Protein AF-A0A1D6Q4C1-F1 (afdb_monomer_lite)

Sequence (72 aa):
MADYNQDGADPCEKLITTREGIETIDLYSSSNGRFANAEGAFIYPMYGHGELPQAFCRCAAVKDAISISTNY

Radius of gyration: 20.11 Å; chains: 1; bounding box: 49×41×41 Å

pLDDT: mean 85.79, std 14.89, range [44.12, 97.94]

Secondary structure (DSSP, 8-state):
------TT--TTS-PPPHHHHHHHHHHHHHHTTSSTT-SSS----TT-TTHHHHHHHHHHHTTT--------

InterPro domains:
  IPR018203 GDP dissociation inhibitor [PF00996] (19-63)
  IPR018203 GDP dissociation inhibitor [PTHR11787] (1-66)
  IPR036188 FAD/NAD(P)-binding domain superfamily [G3DSA:3.50.50.60] (2-70)

Structure (mmCIF, N/CA/C/O backbone):
data_AF-A0A1D6Q4C1-F1
#
_entry.id   AF-A0A1D6Q4C1-F1
#
loop_
_atom_site.group_PDB
_atom_site.id
_atom_site.type_symbol
_atom_site.label_atom_id
_atom_site.label_alt_id
_atom_site.label_comp_id
_atom_site.label_asym_id
_atom_site.label_entity_id
_atom_site.label_seq_id
_atom_site.pdbx_PDB_ins_code
_atom_site.Cartn_x
_atom_site.Cartn_y
_atom_site.Cartn_z
_atom_site.occupancy
_atom_site.B_iso_or_equiv
_atom_site.auth_seq_id
_atom_site.auth_comp_id
_atom_site.auth_asym_id
_atom_site.auth_atom_id
_atom_site.pdbx_PDB_model_num
ATOM 1 N N . MET A 1 1 ? -33.467 9.444 16.858 1.00 44.12 1 MET A N 1
ATOM 2 C CA . MET A 1 1 ? -32.368 10.316 17.336 1.00 44.12 1 MET A CA 1
ATOM 3 C C . MET A 1 1 ? -31.085 10.099 16.51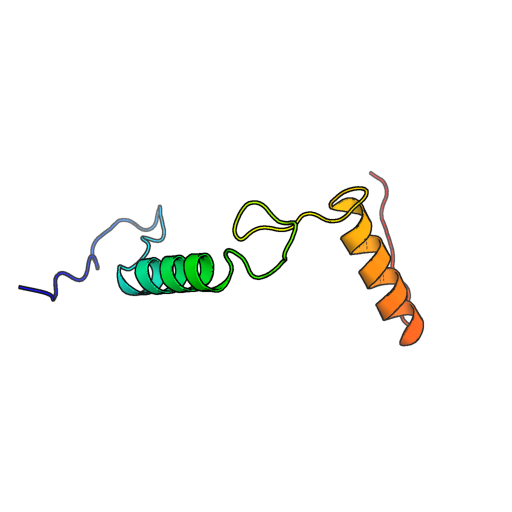6 1.00 44.12 1 MET A C 1
ATOM 5 O O . MET A 1 1 ? -30.003 10.159 17.073 1.00 44.12 1 MET A O 1
ATOM 9 N N . ALA A 1 2 ? -31.179 9.848 15.203 1.00 50.62 2 ALA A N 1
ATOM 10 C CA . ALA A 1 2 ? -30.049 9.373 14.392 1.00 50.62 2 ALA A CA 1
ATOM 11 C C . ALA A 1 2 ? -29.957 10.094 13.035 1.00 50.62 2 ALA A C 1
ATOM 13 O O . ALA A 1 2 ? -29.721 9.452 12.027 1.00 50.62 2 ALA A O 1
ATOM 14 N N . ASP A 1 3 ? -30.202 11.406 13.013 1.00 54.12 3 ASP A N 1
ATOM 15 C CA . ASP A 1 3 ? -30.214 12.191 11.766 1.00 54.12 3 ASP A CA 1
ATOM 16 C C . ASP A 1 3 ? -29.544 13.567 11.940 1.00 54.12 3 ASP A C 1
ATOM 18 O O . ASP A 1 3 ? -29.934 14.566 11.342 1.00 54.12 3 ASP A O 1
ATOM 22 N N . TYR A 1 4 ? -28.530 13.644 12.810 1.00 63.78 4 TYR A N 1
ATOM 23 C CA . TYR A 1 4 ? -27.730 14.860 12.962 1.00 63.78 4 TYR A CA 1
ATOM 24 C C . TYR A 1 4 ? -26.650 14.896 11.871 1.00 63.78 4 TYR A C 1
ATOM 26 O O . TYR A 1 4 ? -25.504 14.512 12.103 1.00 63.78 4 TYR A O 1
ATOM 34 N N . ASN A 1 5 ? -27.031 15.309 10.660 1.00 62.69 5 ASN A N 1
ATOM 35 C CA . ASN A 1 5 ? -26.074 15.624 9.599 1.00 62.69 5 ASN A CA 1
ATOM 36 C C . ASN A 1 5 ? -25.336 16.914 9.980 1.00 62.69 5 ASN A C 1
ATOM 38 O O . ASN A 1 5 ? -25.949 17.971 10.116 1.00 62.69 5 ASN A O 1
ATOM 42 N N . GLN A 1 6 ? -24.021 16.812 10.190 1.00 62.78 6 GLN A N 1
ATOM 43 C CA . GLN A 1 6 ? -23.114 17.923 10.508 1.00 62.78 6 GLN A CA 1
ATOM 44 C C . GLN A 1 6 ? -22.881 18.831 9.283 1.00 62.78 6 GLN A C 1
ATOM 46 O O . GLN A 1 6 ? -21.748 19.124 8.920 1.00 62.78 6 GLN A O 1
ATOM 51 N N . ASP A 1 7 ? -23.951 19.278 8.630 1.00 55.25 7 ASP A N 1
ATOM 52 C CA . ASP A 1 7 ? -23.918 19.992 7.344 1.00 55.25 7 ASP A CA 1
ATOM 53 C C . ASP A 1 7 ? -23.674 21.508 7.512 1.00 55.25 7 ASP A C 1
ATOM 55 O O . ASP A 1 7 ? -24.188 22.341 6.769 1.00 55.25 7 ASP A O 1
ATOM 59 N N . GLY A 1 8 ? -22.929 21.888 8.555 1.00 58.38 8 GLY A N 1
ATOM 60 C CA . GLY A 1 8 ? -22.782 23.279 8.991 1.00 58.38 8 GLY A CA 1
ATOM 61 C C . GLY A 1 8 ? -21.406 23.642 9.539 1.00 58.38 8 GLY A C 1
ATOM 62 O O . GLY A 1 8 ? -21.325 24.540 10.370 1.00 58.38 8 GLY A O 1
ATOM 63 N N . ALA A 1 9 ? -20.344 22.945 9.128 1.00 56.59 9 ALA A N 1
ATOM 64 C CA . ALA A 1 9 ? -18.976 23.290 9.511 1.00 56.59 9 ALA A CA 1
ATOM 65 C C . ALA A 1 9 ? -18.238 24.015 8.377 1.00 56.59 9 ALA A C 1
ATOM 67 O O . ALA A 1 9 ? -18.351 23.653 7.205 1.00 56.59 9 ALA A O 1
ATOM 68 N N . ASP A 1 10 ? -17.489 25.047 8.758 1.00 58.53 10 ASP A N 1
ATOM 69 C CA . ASP A 1 10 ? -16.617 25.863 7.919 1.00 58.53 10 ASP A CA 1
ATOM 70 C C . ASP A 1 10 ? -15.727 25.013 6.981 1.00 58.53 10 ASP A C 1
ATOM 72 O O . ASP A 1 10 ? -15.250 23.950 7.385 1.00 58.53 10 ASP A O 1
ATOM 76 N N . PRO A 1 11 ? -15.417 25.470 5.749 1.00 57.91 11 PRO A N 1
ATOM 77 C CA . PRO A 1 11 ? -14.751 24.668 4.709 1.00 57.91 11 PRO A CA 1
ATOM 78 C C . PRO A 1 11 ? -13.272 24.318 4.986 1.00 57.91 11 PRO A C 1
ATOM 80 O O . PRO A 1 11 ? -12.549 23.947 4.063 1.00 57.91 11 PRO A O 1
ATOM 83 N N . CYS A 1 12 ? -12.791 24.450 6.225 1.00 57.25 12 CYS A N 1
ATOM 84 C CA . CYS A 1 12 ? -11.381 24.266 6.564 1.00 57.25 12 CYS A CA 1
ATOM 85 C C . CYS A 1 12 ? -10.998 22.811 6.889 1.00 57.25 12 CYS A C 1
ATOM 87 O O . CYS A 1 12 ? -9.839 22.452 6.723 1.00 57.25 12 CYS A O 1
ATOM 89 N N . GLU A 1 13 ? -11.936 21.932 7.252 1.00 63.19 13 GLU A N 1
ATOM 90 C CA . GLU A 1 13 ? -11.653 20.496 7.378 1.00 63.19 13 GLU A CA 1
ATOM 91 C C . GLU A 1 13 ? -12.833 19.686 6.846 1.00 63.19 13 GLU A C 1
ATOM 93 O O . GLU A 1 13 ? -13.959 19.804 7.323 1.00 63.19 13 GLU A O 1
ATOM 98 N N . LYS A 1 14 ? -12.587 18.854 5.830 1.00 73.62 14 LYS A N 1
ATOM 99 C CA . LYS A 1 14 ? -13.573 17.885 5.349 1.00 73.62 14 LYS A CA 1
ATOM 100 C C . LYS A 1 14 ? -13.876 16.915 6.497 1.00 73.62 14 LYS A C 1
ATOM 102 O O . LYS A 1 14 ? -13.087 16.005 6.748 1.00 73.62 14 LYS A O 1
ATOM 107 N N . LEU A 1 15 ? -14.983 17.135 7.207 1.00 80.50 15 LEU A N 1
ATOM 108 C CA . LEU A 1 15 ? -15.400 16.281 8.316 1.00 80.50 15 LEU A CA 1
ATOM 109 C C . LEU A 1 15 ? -15.654 14.860 7.808 1.00 80.50 15 LEU A C 1
ATOM 111 O O . LEU A 1 15 ? -16.306 14.672 6.779 1.00 80.50 15 LEU A O 1
ATOM 115 N N . ILE A 1 16 ? -15.145 13.863 8.535 1.00 86.06 16 ILE A N 1
ATOM 116 C CA . ILE A 1 16 ? -15.445 12.461 8.240 1.00 86.06 16 ILE A CA 1
ATOM 117 C C . ILE A 1 16 ? -16.891 12.199 8.648 1.00 86.06 16 ILE A C 1
ATOM 119 O O . ILE A 1 16 ? -17.299 12.514 9.770 1.00 86.06 16 ILE A O 1
ATOM 123 N N . THR A 1 17 ? -17.669 11.588 7.766 1.00 92.06 17 THR A N 1
ATOM 124 C CA . THR A 1 17 ? -19.012 11.141 8.135 1.00 92.06 17 THR A CA 1
ATOM 125 C C . THR A 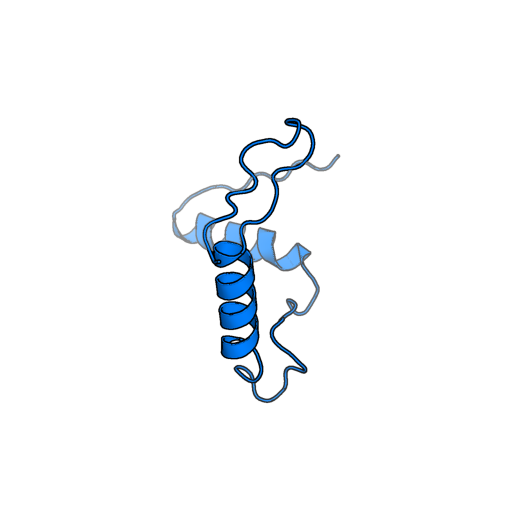1 17 ? -18.937 9.871 8.986 1.00 92.06 17 THR A C 1
ATOM 127 O O . THR A 1 17 ? -18.010 9.067 8.865 1.00 92.06 17 THR A O 1
ATOM 130 N N . THR A 1 18 ? -19.948 9.626 9.827 1.00 92.94 18 THR A N 1
ATOM 131 C CA . THR A 1 18 ? -20.035 8.380 10.613 1.00 92.94 18 THR A CA 1
ATOM 132 C C . THR A 1 18 ? -19.987 7.137 9.725 1.00 92.94 18 THR A C 1
ATOM 134 O O . THR A 1 18 ? -19.365 6.145 10.093 1.00 92.94 18 THR A O 1
ATOM 137 N N . ARG A 1 19 ? -20.602 7.199 8.536 1.00 93.44 19 ARG A N 1
ATOM 138 C CA . ARG A 1 19 ? -20.566 6.108 7.559 1.00 93.44 19 ARG A CA 1
ATOM 139 C C . ARG A 1 19 ? -19.139 5.823 7.085 1.00 93.44 19 ARG A C 1
ATOM 141 O O . ARG A 1 19 ? -18.711 4.681 7.186 1.00 93.44 19 ARG A O 1
ATOM 148 N N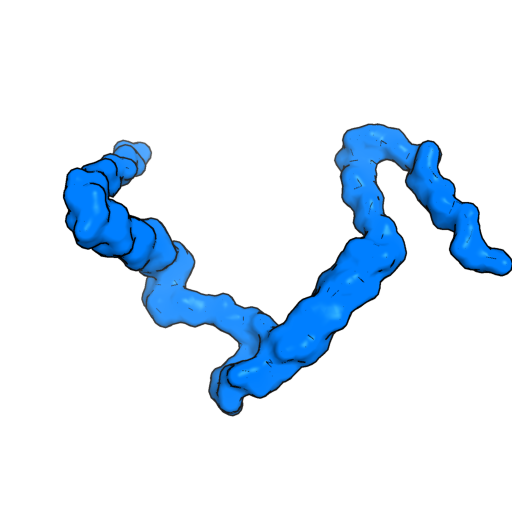 . GLU A 1 20 ? -18.399 6.844 6.643 1.00 94.69 20 GLU A N 1
ATOM 149 C CA . GLU A 1 20 ? -16.996 6.690 6.211 1.00 94.69 20 GLU A CA 1
ATOM 150 C C . GLU A 1 20 ? -16.110 6.155 7.349 1.00 94.69 20 GLU A C 1
ATOM 152 O O . GLU A 1 20 ? -15.229 5.321 7.127 1.00 94.69 20 GLU A O 1
ATOM 157 N N . GLY A 1 21 ? -16.370 6.587 8.589 1.00 95.50 21 GLY A N 1
ATOM 158 C CA . GLY A 1 21 ? -15.687 6.067 9.773 1.00 95.50 21 GLY A CA 1
ATOM 159 C C . GLY A 1 21 ? -15.942 4.572 9.996 1.00 95.50 21 GLY A C 1
ATOM 160 O O . GLY A 1 21 ? -14.994 3.813 10.196 1.00 95.50 21 GLY A O 1
ATOM 161 N N . ILE A 1 22 ? -17.203 4.133 9.915 1.00 97.56 22 ILE A N 1
ATOM 162 C CA . ILE A 1 22 ? -17.578 2.716 10.053 1.00 97.56 22 ILE A CA 1
ATOM 163 C C . ILE A 1 22 ? -16.956 1.876 8.930 1.00 97.56 22 ILE A C 1
ATOM 165 O O . ILE A 1 22 ? -16.373 0.833 9.216 1.00 97.56 22 ILE A O 1
ATOM 169 N N . GLU A 1 23 ? -17.016 2.343 7.680 1.00 97.56 23 GLU A N 1
ATOM 170 C CA . GLU A 1 23 ? -16.402 1.664 6.527 1.00 97.56 23 GLU A CA 1
ATOM 171 C C . GLU A 1 23 ? -14.884 1.498 6.707 1.00 97.56 23 GLU A C 1
ATOM 173 O O . GLU A 1 23 ? -14.324 0.441 6.412 1.00 97.56 23 GLU A O 1
ATOM 178 N N . THR A 1 24 ? -14.210 2.510 7.259 1.00 96.00 24 THR A N 1
ATOM 179 C CA . THR A 1 24 ? -12.766 2.452 7.537 1.00 96.00 24 THR A CA 1
ATOM 180 C C . THR A 1 24 ? -12.433 1.432 8.633 1.00 96.00 24 THR A C 1
ATOM 182 O O . THR A 1 24 ? -11.443 0.704 8.523 1.00 96.00 24 THR A O 1
ATOM 185 N N . ILE A 1 25 ? -13.258 1.342 9.682 1.00 97.12 25 ILE A N 1
ATOM 186 C CA . ILE A 1 25 ? -13.085 0.359 10.765 1.00 97.12 25 ILE A CA 1
ATOM 187 C C . ILE A 1 25 ? -13.316 -1.064 10.248 1.00 97.12 25 ILE A C 1
ATOM 189 O O . ILE A 1 25 ? -12.535 -1.964 10.570 1.00 97.12 25 ILE A O 1
ATOM 193 N N . ASP A 1 26 ? -14.345 -1.269 9.428 1.00 97.94 26 ASP A N 1
ATOM 194 C CA . ASP A 1 26 ? -14.631 -2.566 8.810 1.00 97.94 26 ASP A CA 1
ATOM 195 C C . ASP A 1 26 ? -13.485 -3.007 7.878 1.00 97.94 26 ASP A C 1
ATOM 197 O O . ASP A 1 26 ? -13.020 -4.151 7.931 1.00 97.94 26 ASP A O 1
ATOM 201 N N . LEU A 1 27 ? -12.913 -2.072 7.109 1.00 97.50 27 LEU A N 1
ATOM 202 C CA . LEU A 1 27 ? -11.726 -2.327 6.288 1.00 97.50 27 LEU A CA 1
ATOM 203 C C . LEU A 1 27 ? -10.502 -2.719 7.131 1.00 97.50 27 LEU A C 1
ATOM 205 O O . LEU A 1 27 ? -9.773 -3.644 6.765 1.00 97.50 27 LEU A O 1
ATOM 209 N N . TYR A 1 28 ? -10.259 -2.040 8.257 1.00 97.12 28 TYR A N 1
ATOM 210 C CA . TYR A 1 28 ? -9.166 -2.394 9.167 1.00 97.12 28 TYR A CA 1
ATOM 211 C C . TYR A 1 28 ? -9.374 -3.788 9.765 1.00 97.12 28 TYR A C 1
ATOM 213 O O . TYR A 1 28 ? -8.454 -4.608 9.759 1.00 97.12 28 TYR A O 1
ATOM 221 N N . SER A 1 29 ? -10.587 -4.067 10.248 1.00 96.25 29 SER A N 1
ATOM 222 C CA . SER A 1 29 ? -10.931 -5.344 10.874 1.00 96.25 29 SER A CA 1
ATOM 223 C C . SER A 1 29 ? -10.776 -6.506 9.895 1.00 96.25 29 SER A C 1
ATOM 225 O O . SER A 1 29 ? -10.094 -7.479 10.211 1.00 96.25 29 SER A O 1
ATOM 227 N N . SER A 1 30 ? -11.306 -6.363 8.677 1.00 95.44 30 SER A N 1
ATOM 228 C CA . SER A 1 30 ? -11.153 -7.356 7.606 1.00 95.44 30 SER A CA 1
ATOM 229 C C . SER A 1 30 ? -9.715 -7.494 7.103 1.00 95.44 30 SER A C 1
ATOM 231 O O . SER A 1 30 ? -9.348 -8.534 6.551 1.00 95.44 30 SER A O 1
ATOM 233 N N . SER A 1 31 ? -8.887 -6.462 7.285 1.00 96.50 31 SER A N 1
ATOM 234 C CA . SER A 1 31 ? -7.478 -6.496 6.901 1.00 96.50 31 SER A CA 1
ATOM 235 C C . SER A 1 31 ? -6.570 -7.142 7.945 1.00 96.50 31 SER A C 1
ATOM 237 O O . SER A 1 31 ? -5.540 -7.720 7.587 1.00 96.50 31 SER A O 1
ATOM 239 N N . ASN A 1 32 ? -6.948 -7.077 9.220 1.00 95.50 32 ASN A N 1
ATOM 240 C CA . ASN A 1 32 ? -6.176 -7.637 10.320 1.00 95.50 32 ASN A CA 1
ATOM 241 C C . ASN A 1 32 ? -6.128 -9.174 10.249 1.00 95.50 32 ASN A C 1
ATOM 243 O O . ASN A 1 32 ? -7.141 -9.835 10.035 1.00 95.50 32 ASN A O 1
ATOM 247 N N . GLY A 1 33 ? -4.939 -9.754 10.420 1.00 93.19 33 GLY A N 1
ATOM 248 C CA . GLY A 1 33 ? -4.745 -11.208 10.386 1.00 93.19 33 GLY A CA 1
ATOM 249 C C . GLY A 1 33 ? -4.771 -11.840 8.987 1.00 93.19 33 GLY A C 1
ATOM 250 O O . GLY A 1 33 ? -4.670 -13.060 8.872 1.00 93.19 33 GLY A O 1
ATOM 251 N N . ARG A 1 34 ? -4.849 -11.045 7.907 1.00 95.56 34 ARG A N 1
ATOM 252 C CA . ARG A 1 34 ? -4.788 -11.558 6.520 1.00 95.56 34 ARG A CA 1
ATOM 253 C C . ARG A 1 34 ? -3.465 -12.234 6.167 1.00 95.56 34 ARG A C 1
ATOM 255 O O . ARG A 1 34 ? -3.430 -13.055 5.253 1.00 95.56 34 ARG A O 1
ATOM 262 N N . PHE A 1 35 ? -2.384 -11.883 6.856 1.00 93.44 35 PHE A N 1
ATOM 263 C CA . PHE A 1 35 ? -1.057 -12.449 6.638 1.00 93.44 35 PHE A CA 1
ATOM 264 C C . PHE A 1 35 ? -0.558 -13.082 7.937 1.00 93.44 35 PHE A C 1
ATOM 266 O O . PHE A 1 35 ? -0.491 -12.411 8.961 1.00 93.44 35 PHE A O 1
ATOM 273 N N . ALA A 1 36 ? -0.173 -14.363 7.884 1.00 87.56 36 ALA A N 1
ATOM 274 C CA . ALA A 1 36 ? 0.167 -15.166 9.067 1.00 87.56 36 ALA A CA 1
ATOM 275 C C . ALA A 1 36 ? 1.300 -14.587 9.939 1.00 87.56 36 ALA A C 1
ATOM 277 O O . ALA A 1 36 ? 1.367 -14.887 11.124 1.00 87.56 36 ALA A O 1
ATOM 278 N N . ASN A 1 37 ? 2.164 -13.752 9.356 1.00 86.31 37 ASN A N 1
ATOM 279 C CA . ASN A 1 37 ? 3.321 -13.151 10.023 1.00 86.31 37 ASN A CA 1
ATOM 280 C C . ASN A 1 37 ? 3.233 -11.616 10.102 1.00 86.31 37 ASN A C 1
ATOM 282 O O . ASN A 1 37 ? 4.257 -10.961 10.279 1.00 86.31 37 ASN A O 1
ATOM 286 N N . ALA A 1 38 ? 2.049 -11.031 9.894 1.00 87.81 38 ALA A N 1
ATOM 287 C CA . ALA A 1 38 ? 1.853 -9.592 10.030 1.00 87.81 38 ALA A CA 1
ATOM 288 C C . ALA A 1 38 ? 1.164 -9.279 11.358 1.00 87.81 38 ALA A C 1
ATOM 290 O O . ALA A 1 38 ? 0.068 -9.764 11.639 1.00 87.81 38 ALA A O 1
ATOM 291 N N . GLU A 1 39 ? 1.795 -8.425 12.156 1.00 87.44 39 GLU A N 1
ATOM 292 C CA . GLU A 1 39 ? 1.171 -7.844 13.337 1.00 87.44 39 GLU A CA 1
ATOM 293 C C . GLU A 1 39 ? 0.285 -6.668 12.895 1.00 87.44 39 GLU A C 1
ATOM 295 O O . GLU A 1 39 ? 0.742 -5.537 12.735 1.00 87.44 39 GLU A O 1
ATOM 300 N N . GLY A 1 40 ? -0.996 -6.950 12.645 1.00 92.44 40 GLY A N 1
ATOM 301 C CA . GLY A 1 40 ? -2.010 -5.947 12.316 1.00 92.44 40 GLY A CA 1
ATOM 302 C C . GLY A 1 40 ? -2.524 -5.994 10.874 1.00 92.44 40 GL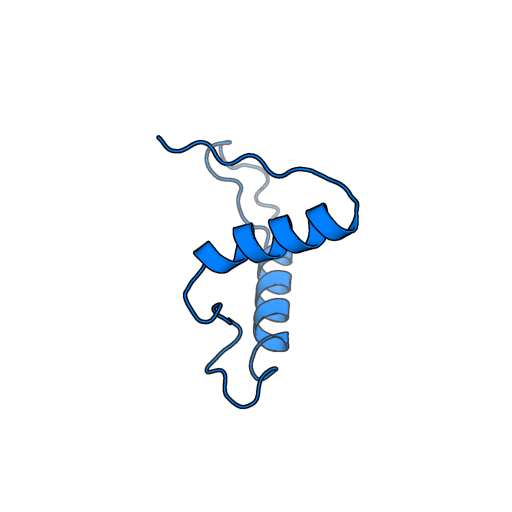Y A C 1
ATOM 303 O O . GLY A 1 40 ? -2.412 -6.993 10.165 1.00 92.44 40 GLY A O 1
ATOM 304 N N . ALA A 1 41 ? -3.141 -4.887 10.453 1.00 95.88 41 ALA A N 1
ATOM 305 C CA . ALA A 1 41 ? -3.786 -4.734 9.146 1.00 95.88 41 ALA A CA 1
ATOM 306 C C . ALA A 1 41 ? -2.872 -4.150 8.052 1.00 95.88 41 ALA A C 1
ATOM 308 O O . ALA A 1 41 ? -3.258 -4.110 6.883 1.00 95.88 41 ALA A O 1
ATOM 309 N N . PHE A 1 42 ? -1.685 -3.663 8.422 1.00 94.50 42 PHE A N 1
ATOM 310 C CA . PHE A 1 42 ? -0.771 -2.973 7.515 1.00 94.50 42 PHE A CA 1
ATOM 311 C C . PHE A 1 42 ? 0.378 -3.879 7.076 1.00 94.50 42 PHE A C 1
ATOM 313 O O . PHE A 1 42 ? 0.811 -4.770 7.802 1.00 94.50 42 PHE A O 1
ATOM 320 N N . ILE A 1 43 ? 0.899 -3.605 5.883 1.00 94.12 43 ILE A N 1
ATOM 321 C CA . ILE A 1 43 ? 2.108 -4.225 5.343 1.00 94.12 43 ILE A CA 1
ATOM 322 C C . ILE A 1 43 ? 3.064 -3.134 4.879 1.00 94.12 43 ILE A C 1
ATOM 324 O O . ILE A 1 43 ? 2.640 -2.036 4.514 1.00 94.12 43 ILE A O 1
ATOM 328 N N . TYR A 1 44 ? 4.353 -3.449 4.867 1.00 93.81 44 TYR A N 1
ATOM 329 C CA . TYR A 1 44 ? 5.386 -2.544 4.387 1.00 93.81 44 TYR A CA 1
ATOM 330 C C . TYR A 1 44 ? 6.290 -3.275 3.390 1.00 93.81 44 TYR A C 1
ATOM 332 O O . TYR A 1 44 ? 6.668 -4.419 3.659 1.00 93.81 44 TYR A O 1
ATOM 340 N N . PRO A 1 45 ? 6.632 -2.666 2.238 1.00 94.38 45 PRO A N 1
ATOM 341 C CA . PRO A 1 45 ? 7.549 -3.284 1.294 1.00 94.38 45 PRO A CA 1
ATOM 342 C C . PRO A 1 45 ? 8.898 -3.572 1.951 1.00 94.38 45 PRO A C 1
ATOM 344 O O . PRO A 1 45 ? 9.489 -2.710 2.608 1.00 94.38 45 PRO A O 1
ATOM 347 N N . MET A 1 46 ? 9.412 -4.778 1.724 1.00 93.50 46 MET A N 1
ATOM 348 C CA . MET A 1 46 ? 10.815 -5.082 2.000 1.00 93.50 46 MET A CA 1
ATOM 349 C C . MET A 1 46 ? 11.682 -4.076 1.233 1.00 93.50 46 MET A C 1
ATOM 351 O O . MET A 1 46 ? 11.370 -3.771 0.088 1.00 93.50 46 MET A O 1
ATOM 355 N N . TYR A 1 47 ? 12.730 -3.546 1.869 1.00 95.19 47 TYR A N 1
ATOM 356 C CA . TYR A 1 47 ? 13.603 -2.481 1.329 1.00 95.19 47 TYR A CA 1
ATOM 357 C C . TYR A 1 47 ? 12.967 -1.082 1.213 1.00 95.19 47 TYR A C 1
ATOM 359 O O . TYR A 1 47 ? 13.647 -0.114 0.881 1.00 95.19 47 TYR A O 1
ATOM 367 N N . GLY A 1 48 ? 11.708 -0.934 1.625 1.00 94.62 48 GLY A N 1
ATOM 368 C CA . GLY A 1 48 ? 11.055 0.353 1.825 1.00 94.62 48 GLY A CA 1
ATOM 369 C C . GLY A 1 48 ? 10.212 0.851 0.658 1.00 94.62 48 GLY A C 1
ATOM 370 O O . GLY A 1 48 ? 10.184 0.282 -0.428 1.00 94.62 48 GLY A O 1
ATOM 371 N N . HIS A 1 49 ? 9.492 1.949 0.896 1.00 93.88 49 HIS A N 1
ATOM 372 C CA . HIS A 1 49 ? 8.554 2.526 -0.077 1.00 93.88 49 HIS A CA 1
ATOM 373 C C . HIS A 1 49 ? 9.185 2.934 -1.427 1.00 93.88 49 HIS A C 1
ATOM 375 O O . HIS A 1 49 ? 8.460 3.047 -2.414 1.00 93.88 49 HIS A O 1
ATOM 381 N N . GLY A 1 50 ? 10.514 3.099 -1.496 1.00 93.25 50 GLY A N 1
ATOM 382 C CA . GLY A 1 50 ? 11.254 3.374 -2.734 1.00 93.25 50 GLY A CA 1
ATOM 383 C C . GLY A 1 50 ? 11.185 2.248 -3.774 1.00 93.25 50 GLY A C 1
ATOM 384 O O . GLY A 1 50 ? 11.335 2.514 -4.966 1.00 93.25 50 GLY A O 1
ATOM 385 N N . GLU A 1 51 ? 10.857 1.021 -3.358 1.00 95.50 51 GLU A N 1
ATOM 386 C CA . GLU A 1 51 ? 10.655 -0.109 -4.273 1.00 95.50 51 GLU A CA 1
ATOM 387 C C . GLU A 1 51 ? 9.375 0.027 -5.113 1.00 95.50 51 GLU A C 1
ATOM 389 O O . GLU A 1 51 ? 9.283 -0.533 -6.207 1.00 95.50 51 GLU A O 1
ATOM 394 N N . LEU A 1 52 ? 8.375 0.781 -4.633 1.00 94.00 52 LEU A N 1
ATOM 395 C CA . LEU A 1 52 ? 7.101 0.946 -5.338 1.00 94.00 52 LEU A CA 1
ATOM 396 C C . LEU A 1 52 ? 7.296 1.627 -6.706 1.00 94.00 52 LEU A C 1
ATOM 398 O O . LEU A 1 52 ? 6.871 1.039 -7.704 1.00 94.00 52 LEU A O 1
ATOM 402 N N . PRO A 1 53 ? 7.973 2.794 -6.811 1.00 93.81 53 PRO A N 1
ATOM 403 C CA . PRO A 1 53 ? 8.337 3.375 -8.102 1.00 93.81 53 PRO A CA 1
ATOM 404 C C . PRO A 1 53 ? 9.023 2.385 -9.050 1.00 93.81 53 PRO A C 1
ATOM 406 O O . PRO A 1 53 ? 8.612 2.259 -10.201 1.00 93.81 53 PRO A O 1
ATOM 409 N N . GLN A 1 54 ? 10.021 1.635 -8.574 1.00 93.12 54 GLN A N 1
ATOM 410 C CA . GLN A 1 54 ? 10.765 0.687 -9.407 1.00 93.12 54 GLN A CA 1
ATOM 411 C C . GLN A 1 54 ? 9.881 -0.460 -9.920 1.00 93.12 54 GLN A C 1
ATOM 413 O O . GLN A 1 54 ? 9.978 -0.834 -11.095 1.00 93.12 54 GLN A O 1
ATOM 418 N N . ALA A 1 55 ? 8.991 -0.993 -9.078 1.00 94.31 55 ALA A N 1
ATOM 419 C CA . ALA A 1 55 ? 8.028 -2.014 -9.479 1.00 94.31 55 ALA A CA 1
ATOM 420 C C . ALA A 1 55 ? 7.096 -1.502 -10.592 1.00 94.31 55 ALA A C 1
ATOM 422 O O . ALA A 1 55 ? 6.882 -2.203 -11.585 1.00 94.31 55 ALA A O 1
ATOM 423 N N . PHE A 1 56 ? 6.607 -0.262 -10.482 1.00 95.12 56 PHE A N 1
ATOM 424 C CA . PHE A 1 56 ? 5.794 0.358 -11.531 1.00 95.12 56 PHE A CA 1
ATOM 425 C C . PHE A 1 56 ? 6.584 0.620 -12.817 1.00 95.12 56 PHE A C 1
ATOM 427 O O . PHE A 1 56 ? 6.077 0.303 -13.894 1.00 95.12 56 PHE A O 1
ATOM 434 N N . CYS A 1 57 ? 7.824 1.114 -12.732 1.00 95.00 57 CYS A N 1
ATOM 435 C CA . CYS A 1 57 ? 8.691 1.301 -13.902 1.00 95.00 57 CYS A CA 1
ATOM 436 C C . CYS A 1 57 ? 8.890 -0.015 -14.667 1.00 95.00 57 CYS A C 1
ATOM 438 O O . CYS A 1 57 ? 8.802 -0.049 -15.896 1.00 95.00 57 CYS A O 1
ATOM 440 N N . ARG A 1 58 ? 9.082 -1.128 -13.946 1.00 94.44 58 ARG A N 1
ATOM 441 C CA . ARG A 1 58 ? 9.180 -2.458 -14.558 1.00 94.44 58 ARG A CA 1
ATOM 442 C C . ARG A 1 58 ? 7.881 -2.861 -15.260 1.00 94.44 58 ARG A C 1
ATOM 444 O O . ARG A 1 58 ? 7.934 -3.347 -16.386 1.00 94.44 58 ARG A O 1
ATOM 451 N N . CYS A 1 59 ? 6.726 -2.656 -14.624 1.00 93.88 59 CYS A N 1
ATOM 452 C CA . CYS A 1 59 ? 5.422 -2.942 -15.230 1.00 93.88 59 CYS A CA 1
ATOM 453 C C . CYS A 1 59 ? 5.169 -2.107 -16.496 1.00 93.88 59 CYS A C 1
ATOM 455 O O . CYS A 1 59 ? 4.629 -2.627 -17.471 1.00 93.88 59 CYS A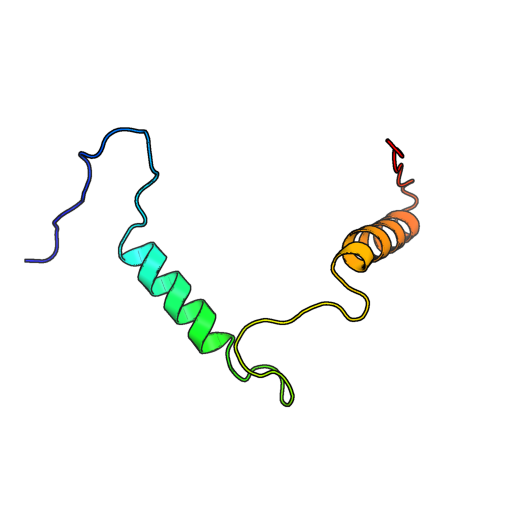 O 1
ATOM 457 N N . ALA A 1 60 ? 5.583 -0.838 -16.497 1.00 94.88 60 ALA A N 1
ATOM 458 C CA . ALA A 1 60 ? 5.466 0.058 -17.644 1.00 94.88 60 ALA A CA 1
ATOM 459 C C . ALA A 1 60 ? 6.349 -0.395 -18.819 1.00 94.88 60 ALA A C 1
ATOM 461 O O . ALA A 1 60 ? 5.877 -0.447 -19.954 1.00 94.88 60 ALA A O 1
ATOM 462 N N . ALA A 1 61 ? 7.588 -0.816 -18.548 1.00 96.69 61 ALA A N 1
ATOM 463 C CA . A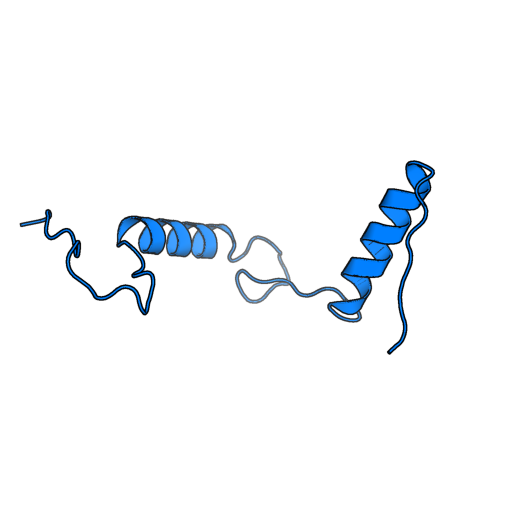LA A 1 61 ? 8.503 -1.313 -19.576 1.00 96.69 61 ALA A CA 1
ATOM 464 C C . ALA A 1 61 ? 7.979 -2.571 -20.299 1.00 96.69 61 ALA A C 1
ATOM 466 O O . ALA A 1 61 ? 8.222 -2.738 -21.488 1.00 96.69 61 ALA A O 1
ATOM 467 N N . VAL A 1 62 ? 7.199 -3.430 -19.623 1.00 96.25 62 VAL A N 1
ATOM 468 C CA . VAL A 1 62 ? 6.513 -4.586 -20.254 1.00 96.25 62 VAL A CA 1
ATOM 469 C C . VAL A 1 62 ? 5.454 -4.148 -21.278 1.00 96.25 62 VAL A C 1
ATOM 471 O O . VAL A 1 62 ? 5.044 -4.935 -22.128 1.00 96.25 62 VAL A O 1
ATOM 474 N N . LYS A 1 63 ? 4.988 -2.899 -21.191 1.00 96.19 63 LYS A N 1
ATOM 475 C CA . LYS A 1 63 ? 4.056 -2.263 -22.132 1.00 96.19 63 LYS A CA 1
ATOM 476 C C . LYS A 1 63 ? 4.762 -1.270 -23.061 1.00 96.19 63 LYS A C 1
ATOM 478 O O . LYS A 1 63 ? 4.112 -0.357 -23.561 1.00 96.19 63 LYS A O 1
ATOM 483 N N . ASP A 1 64 ? 6.075 -1.426 -23.239 1.00 93.19 64 ASP A N 1
ATOM 484 C CA . ASP A 1 64 ? 6.925 -0.588 -24.093 1.00 93.19 64 ASP A CA 1
ATOM 485 C C . ASP A 1 64 ? 6.942 0.905 -23.705 1.00 93.19 64 ASP A C 1
ATOM 487 O O . ASP A 1 64 ? 7.310 1.769 -24.502 1.00 93.19 64 ASP A O 1
ATOM 491 N N . ALA A 1 65 ? 6.563 1.234 -22.464 1.00 95.56 65 ALA A N 1
ATOM 492 C CA . ALA A 1 65 ? 6.602 2.597 -21.947 1.00 95.56 65 ALA A CA 1
ATOM 493 C C . ALA A 1 65 ? 7.957 2.920 -21.295 1.00 95.56 65 ALA A C 1
ATOM 495 O O . ALA A 1 65 ? 8.603 2.064 -20.688 1.00 95.56 65 ALA A O 1
ATOM 496 N N . ILE A 1 66 ? 8.364 4.189 -21.382 1.00 91.94 66 ILE A N 1
ATOM 497 C CA . ILE A 1 66 ? 9.614 4.700 -20.808 1.00 91.94 66 ILE A CA 1
ATOM 498 C C . ILE A 1 66 ? 9.296 5.503 -19.546 1.00 91.94 66 ILE A C 1
ATOM 500 O O . ILE A 1 66 ? 8.517 6.454 -19.583 1.00 91.94 66 ILE A O 1
ATOM 504 N N . SER A 1 67 ? 9.923 5.135 -18.429 1.00 88.88 67 SER A N 1
ATOM 505 C CA . SER A 1 67 ? 9.826 5.869 -17.164 1.00 88.88 67 SER A CA 1
ATOM 506 C C . SER A 1 67 ? 10.950 6.896 -17.047 1.00 88.88 67 SER A C 1
ATOM 508 O O . SER A 1 67 ? 12.115 6.575 -17.272 1.00 88.88 67 SER A O 1
ATOM 510 N N . ILE A 1 68 ? 10.604 8.128 -16.671 1.00 90.69 68 ILE A N 1
ATOM 511 C CA . ILE A 1 68 ? 11.547 9.238 -16.501 1.00 90.69 68 ILE A CA 1
ATOM 512 C C . ILE A 1 68 ? 11.576 9.603 -15.018 1.00 90.69 68 ILE A C 1
ATOM 514 O O . ILE A 1 68 ? 10.529 9.848 -14.422 1.00 90.69 68 ILE A O 1
ATOM 518 N N . SER A 1 69 ? 12.770 9.640 -14.430 1.00 84.62 69 SER A N 1
ATOM 519 C CA . SER A 1 69 ? 12.991 10.101 -13.059 1.00 84.62 69 SER A CA 1
ATOM 520 C C . SER A 1 69 ? 13.872 11.343 -13.088 1.00 84.62 69 SER A C 1
ATOM 522 O O . SER A 1 69 ? 14.972 11.301 -13.640 1.00 84.62 69 SER A O 1
ATOM 524 N N . THR A 1 70 ? 13.407 12.437 -12.489 1.00 82.19 70 THR A N 1
ATOM 525 C CA . THR A 1 70 ? 14.196 13.665 -12.330 1.00 82.19 70 THR A CA 1
ATOM 526 C C . THR A 1 70 ? 14.915 13.603 -10.988 1.00 82.19 70 THR A C 1
ATOM 528 O O . THR A 1 70 ? 14.267 13.477 -9.952 1.00 82.19 70 THR A O 1
ATOM 531 N N . ASN A 1 71 ? 16.245 13.672 -10.994 1.00 73.06 71 ASN A N 1
ATOM 532 C CA . ASN A 1 71 ? 17.001 13.914 -9.767 1.00 73.06 71 ASN A CA 1
ATOM 533 C C . ASN A 1 71 ? 16.992 15.427 -9.518 1.00 73.06 71 ASN A C 1
ATOM 535 O O . ASN A 1 71 ? 17.388 16.179 -10.411 1.00 73.06 71 ASN A O 1
ATOM 539 N N . TYR A 1 72 ? 16.488 15.852 -8.359 1.00 58.31 72 TYR A N 1
ATOM 540 C CA . TYR A 1 72 ? 16.714 17.203 -7.840 1.00 58.31 72 TYR A CA 1
ATOM 541 C C . TYR A 1 72 ? 18.101 17.293 -7.208 1.00 58.31 72 TYR A C 1
ATOM 543 O O . TYR A 1 72 ? 18.511 16.296 -6.569 1.00 58.31 72 TYR A O 1
#

Foldseek 3Di:
DPPPDPPDDDPPDPDDDPVNVVVVVVLQVVQAPPDVPDHGNDDADDVGPVVVVVVVQVVQVVVVHHDDDDDD

Organism: Zea mays (NCBI:txid4577)